Protein AF-A0A3D3YUC2-F1 (afdb_monomer_lite)

Sequence (122 aa):
QEAANTLGVPLFGQIPLVPALRVGGDDGTPIVVSDPDSPAGAALRQAAQRLARETRTLIRKPLSLGVAPKPGAANANGSPNGHETNGSNGHAGHVHEAAPEAGHSSHAGNAHEGHDHSGHGH

Foldseek 3Di:
DVVCVVVVHDDLFDADDDPLQVVCVVVVNHCLRVPCPDRRNVRVVSSVVSVVVVVVVVVPDPDPPDPDDPPDDDDDDDDDDDDDDDDDDDDDDDDDDDDDDDDDDDDDDDDDDDDDDDDDDD

Secondary structure (DSSP, 8-state):
-HHHHHTT----------HHHHHHHHTT--HHHH-TTSHHHHHHHHHHHHHHHHHHHHTTS------PPPS---------------------------------------------------

Radius of gyration: 33.79 Å; chains: 1; bounding box: 60×52×101 Å

Structure (mmCIF, N/CA/C/O backbone):
data_AF-A0A3D3YUC2-F1
#
_entry.id   AF-A0A3D3YUC2-F1
#
loop_
_atom_site.group_PDB
_atom_site.id
_atom_site.type_symbol
_atom_site.label_atom_id
_atom_site.label_alt_id
_atom_site.label_comp_id
_atom_site.label_asym_id
_atom_site.label_entity_id
_atom_site.label_seq_id
_atom_site.pdbx_PDB_ins_code
_atom_site.Cartn_x
_atom_site.Cartn_y
_atom_site.Cartn_z
_atom_site.occupancy
_atom_site.B_iso_or_equiv
_atom_site.auth_seq_id
_atom_site.auth_comp_id
_atom_site.auth_asym_id
_atom_site.auth_atom_id
_atom_site.pdbx_PDB_model_num
ATOM 1 N N . GLN A 1 1 ? -6.349 -8.096 9.274 1.00 83.31 1 GLN A N 1
ATOM 2 C CA . GLN A 1 1 ? -7.551 -7.419 9.807 1.00 83.31 1 GLN A CA 1
ATOM 3 C C . GLN A 1 1 ? -7.575 -7.446 11.330 1.00 83.31 1 GLN A C 1
ATOM 5 O O . GLN A 1 1 ? -7.710 -6.388 11.919 1.00 83.31 1 GLN A O 1
ATOM 10 N N . GLU A 1 2 ? -7.405 -8.608 11.967 1.00 91.81 2 GLU A N 1
ATOM 11 C CA . GLU A 1 2 ? -7.469 -8.747 13.433 1.00 91.81 2 GLU A CA 1
ATOM 12 C C . GLU A 1 2 ? -6.556 -7.773 14.189 1.00 91.81 2 GLU A C 1
ATOM 14 O O . GLU A 1 2 ? -7.049 -7.029 15.022 1.00 91.81 2 GLU A O 1
ATOM 19 N N . ALA A 1 3 ? -5.276 -7.668 13.813 1.00 90.38 3 ALA A N 1
ATOM 20 C CA . ALA A 1 3 ? -4.351 -6.721 14.444 1.00 90.38 3 ALA A CA 1
ATOM 21 C C . ALA A 1 3 ? -4.850 -5.261 14.423 1.00 90.38 3 ALA A C 1
ATOM 23 O O . ALA A 1 3 ? -4.707 -4.545 15.409 1.00 90.38 3 ALA A O 1
ATOM 24 N N . ALA A 1 4 ? -5.476 -4.823 13.323 1.00 91.44 4 ALA A N 1
ATOM 25 C CA . ALA A 1 4 ? -6.052 -3.480 13.231 1.00 91.44 4 ALA A CA 1
ATOM 26 C C . ALA A 1 4 ? -7.250 -3.320 14.182 1.00 91.44 4 ALA A C 1
ATOM 28 O O . ALA A 1 4 ? -7.370 -2.299 14.854 1.00 91.44 4 ALA A O 1
ATOM 29 N N . ASN A 1 5 ? -8.082 -4.361 14.302 1.00 92.62 5 ASN A N 1
ATOM 30 C CA . ASN A 1 5 ? -9.209 -4.382 15.233 1.00 92.62 5 ASN A CA 1
ATOM 31 C C . ASN A 1 5 ? -8.732 -4.337 16.692 1.00 92.62 5 ASN A C 1
ATOM 33 O O . ASN A 1 5 ? -9.251 -3.545 17.472 1.00 92.62 5 ASN A O 1
ATOM 37 N N . THR A 1 6 ? -7.726 -5.141 17.049 1.00 95.44 6 THR A N 1
ATOM 38 C CA . THR A 1 6 ? -7.138 -5.173 18.398 1.00 95.44 6 THR A CA 1
ATOM 39 C C . THR A 1 6 ? -6.566 -3.816 18.796 1.00 95.44 6 THR A C 1
ATOM 41 O O . THR A 1 6 ? -6.712 -3.398 19.940 1.00 95.44 6 THR A O 1
ATOM 44 N N . LEU A 1 7 ? -5.935 -3.114 17.853 1.00 94.25 7 LEU A N 1
ATOM 45 C CA . LEU A 1 7 ? -5.344 -1.795 18.084 1.00 94.25 7 LEU A CA 1
ATOM 46 C C . LEU A 1 7 ? -6.355 -0.642 17.961 1.00 94.25 7 LEU A C 1
ATOM 48 O O . LEU A 1 7 ? -5.996 0.504 18.221 1.00 94.25 7 LEU A O 1
ATOM 52 N N . GLY A 1 8 ? -7.601 -0.913 17.557 1.00 92.44 8 GLY A N 1
ATOM 53 C CA . GLY A 1 8 ? -8.620 0.118 17.341 1.00 92.44 8 GLY A CA 1
ATOM 54 C C . GLY A 1 8 ? -8.272 1.106 16.221 1.00 92.44 8 GLY A C 1
ATOM 55 O O . GLY A 1 8 ? -8.731 2.247 16.246 1.00 92.44 8 GLY A O 1
ATOM 56 N N . VAL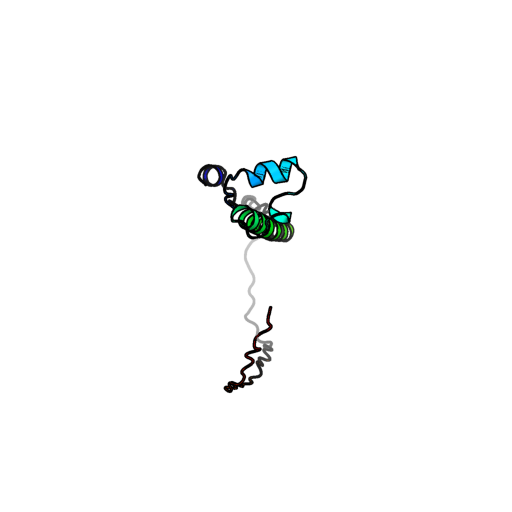 A 1 9 ? -7.450 0.694 15.251 1.00 92.62 9 VAL A N 1
ATOM 57 C CA . VAL 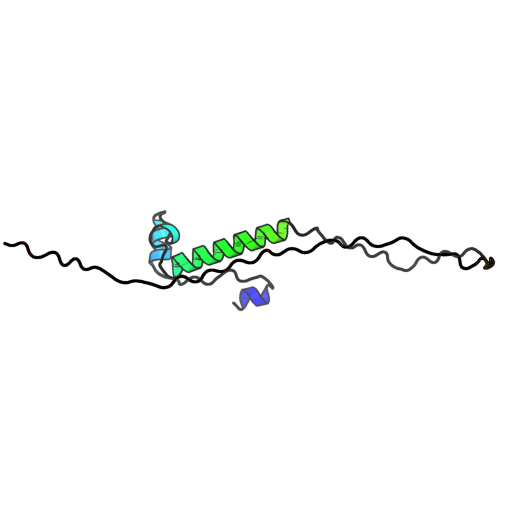A 1 9 ? -6.995 1.544 14.140 1.00 92.62 9 VAL A CA 1
ATOM 58 C C . VAL A 1 9 ? -7.690 1.166 12.829 1.00 92.62 9 VAL A C 1
ATOM 60 O O . VAL A 1 9 ? -7.981 -0.011 12.597 1.00 92.62 9 VAL A O 1
ATOM 63 N N . PRO A 1 10 ? -7.953 2.135 11.932 1.00 91.06 10 PRO A N 1
ATOM 64 C CA . PRO A 1 10 ? -8.575 1.844 10.648 1.00 91.06 10 PRO A CA 1
ATOM 65 C C . PRO A 1 10 ? -7.642 1.022 9.750 1.00 91.06 10 PRO A C 1
ATOM 67 O O . PRO A 1 10 ? -6.452 1.313 9.621 1.00 91.06 10 PRO A O 1
ATOM 70 N N . LEU A 1 11 ? -8.196 0.014 9.067 1.00 94.12 11 LEU A N 1
ATOM 71 C CA . LEU A 1 11 ? -7.481 -0.674 7.993 1.00 94.12 11 LEU A CA 1
ATOM 72 C C . LEU A 1 11 ? -7.639 0.091 6.671 1.00 94.12 11 LEU A C 1
ATOM 74 O O . LEU A 1 11 ? -8.750 0.237 6.152 1.00 94.12 11 LEU A O 1
ATOM 78 N N . PHE A 1 12 ? -6.516 0.491 6.076 1.00 93.31 12 PHE A N 1
ATOM 79 C CA . PHE A 1 12 ? -6.486 1.242 4.815 1.00 93.31 12 PHE A CA 1
ATOM 80 C C . PHE A 1 12 ? -6.496 0.376 3.549 1.00 93.31 12 PHE A C 1
ATOM 82 O O . PHE A 1 12 ? -6.952 0.840 2.504 1.00 93.31 12 PHE A O 1
ATOM 89 N N . GLY A 1 13 ? -6.071 -0.885 3.627 1.00 94.19 13 GLY A N 1
ATOM 90 C CA . GLY A 1 13 ? -6.112 -1.805 2.493 1.00 94.19 13 GLY A CA 1
ATOM 91 C C . GLY A 1 13 ? -5.430 -3.139 2.774 1.00 94.19 13 GLY A C 1
ATOM 92 O O . GLY A 1 13 ? -4.830 -3.337 3.830 1.00 94.19 13 GLY A O 1
ATOM 93 N N . GLN A 1 14 ? -5.531 -4.048 1.809 1.00 95.94 14 GLN A N 1
ATOM 94 C CA . GLN A 1 14 ? -4.829 -5.329 1.787 1.00 95.94 14 GLN A CA 1
ATOM 95 C C . GLN A 1 14 ? -4.128 -5.455 0.443 1.00 95.94 14 GLN A C 1
ATOM 97 O O . GLN A 1 14 ? -4.744 -5.224 -0.594 1.00 95.94 14 GLN A O 1
ATOM 102 N N . ILE A 1 15 ? -2.843 -5.791 0.467 1.00 96.75 15 ILE A N 1
ATOM 103 C CA . ILE A 1 15 ? -1.998 -5.758 -0.726 1.00 96.75 15 ILE A CA 1
ATOM 104 C C . ILE A 1 15 ? -1.559 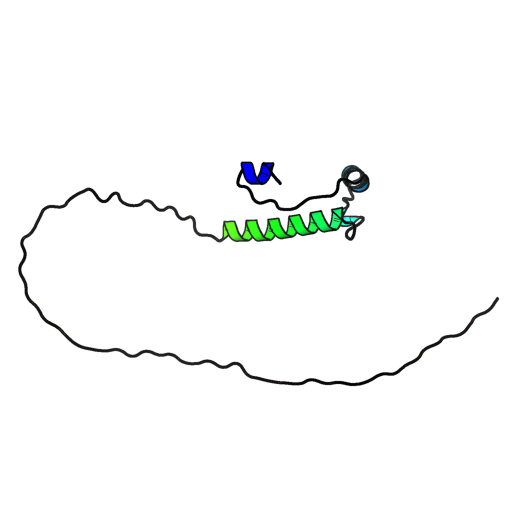-7.186 -1.034 1.00 96.75 15 ILE A C 1
ATOM 106 O O . ILE A 1 15 ? -0.920 -7.804 -0.179 1.00 96.75 15 ILE A O 1
ATOM 110 N N . PRO A 1 16 ? -1.907 -7.733 -2.212 1.00 96.31 16 PRO A N 1
ATOM 111 C CA . PRO A 1 16 ? -1.416 -9.036 -2.635 1.00 96.31 16 PRO A CA 1
ATOM 112 C C . PRO A 1 16 ? 0.116 -9.063 -2.667 1.00 96.31 16 PRO A C 1
ATOM 114 O O . PRO A 1 16 ? 0.747 -8.194 -3.270 1.00 96.31 16 PRO A O 1
ATOM 117 N N . LEU A 1 17 ? 0.718 -10.073 -2.036 1.00 95.44 17 LEU A N 1
ATOM 118 C CA . LEU A 1 17 ? 2.163 -10.282 -2.076 1.00 95.44 17 LEU A CA 1
ATOM 119 C C . LEU A 1 17 ? 2.529 -11.029 -3.357 1.00 95.44 17 LEU A C 1
ATOM 121 O O . LEU A 1 17 ? 2.315 -12.234 -3.472 1.00 95.44 17 LEU A O 1
ATOM 125 N N . VAL A 1 18 ? 3.079 -10.294 -4.319 1.00 96.19 18 VAL A N 1
ATOM 126 C CA . VAL A 1 18 ? 3.528 -10.823 -5.612 1.00 96.19 18 VAL A CA 1
ATOM 127 C C . VAL A 1 18 ? 4.997 -10.460 -5.849 1.00 96.19 18 VAL A C 1
ATOM 129 O O . VAL A 1 18 ? 5.438 -9.415 -5.368 1.0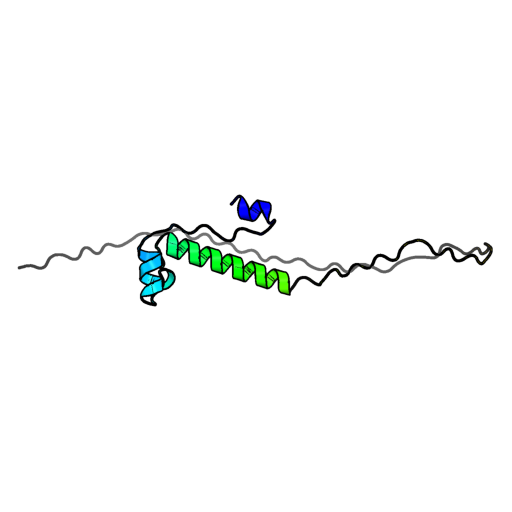0 96.19 18 VAL A O 1
ATOM 132 N N . PRO A 1 19 ? 5.778 -11.263 -6.599 1.00 96.75 19 PRO A N 1
ATOM 133 C CA . PRO A 1 19 ? 7.200 -10.986 -6.830 1.00 96.75 19 PRO A CA 1
ATOM 134 C C . PRO A 1 19 ? 7.476 -9.590 -7.401 1.00 96.75 19 PRO A C 1
ATOM 136 O O . PRO A 1 19 ? 8.402 -8.919 -6.949 1.00 96.75 19 PRO A O 1
ATOM 139 N N . ALA A 1 20 ? 6.628 -9.128 -8.326 1.00 94.81 20 ALA A N 1
ATOM 140 C CA . ALA A 1 20 ? 6.725 -7.805 -8.944 1.00 94.81 20 ALA A CA 1
ATOM 141 C C . ALA A 1 20 ? 6.674 -6.649 -7.927 1.00 94.81 20 ALA A C 1
ATOM 143 O O . ALA A 1 20 ? 7.255 -5.596 -8.170 1.00 94.81 20 ALA A O 1
ATOM 144 N N . LEU A 1 21 ? 6.037 -6.852 -6.765 1.00 94.62 21 LEU A N 1
ATOM 145 C CA . LEU A 1 21 ? 5.976 -5.857 -5.694 1.00 94.62 21 LEU A CA 1
ATOM 146 C C . LEU A 1 21 ? 7.360 -5.606 -5.085 1.00 94.62 21 LEU A C 1
ATOM 148 O O . LEU A 1 21 ? 7.730 -4.461 -4.843 1.00 94.62 21 LEU A O 1
ATOM 152 N N . ARG A 1 22 ? 8.119 -6.685 -4.858 1.00 95.25 22 ARG A N 1
ATOM 153 C CA . ARG A 1 22 ? 9.481 -6.618 -4.324 1.00 95.25 22 ARG A CA 1
ATOM 154 C C . ARG A 1 22 ? 10.447 -6.110 -5.388 1.00 95.25 22 ARG A C 1
ATOM 156 O O . ARG A 1 22 ? 11.152 -5.147 -5.138 1.00 95.25 22 ARG A O 1
ATOM 163 N N . VAL A 1 23 ? 10.419 -6.719 -6.575 1.00 96.94 23 VAL A N 1
ATOM 164 C CA . VAL A 1 23 ? 11.321 -6.369 -7.685 1.00 96.94 23 VAL A CA 1
ATOM 165 C C . VAL A 1 23 ? 11.186 -4.893 -8.056 1.00 96.94 23 VAL A C 1
ATOM 167 O O . VAL A 1 23 ? 12.176 -4.180 -8.044 1.00 96.94 23 VAL A O 1
ATOM 170 N N . GLY A 1 24 ? 9.964 -4.392 -8.263 1.00 95.31 24 GLY A N 1
ATOM 171 C CA . GLY A 1 24 ? 9.764 -2.973 -8.568 1.00 95.31 24 GLY A CA 1
ATOM 172 C C . GLY A 1 24 ? 10.202 -2.030 -7.438 1.00 95.31 24 GLY A C 1
ATOM 173 O O . GLY A 1 24 ? 10.608 -0.902 -7.704 1.00 95.31 24 GLY A O 1
ATOM 174 N N . GLY A 1 25 ? 10.138 -2.473 -6.177 1.00 94.44 25 GLY A N 1
ATOM 175 C CA . GLY A 1 25 ? 10.673 -1.720 -5.040 1.00 94.44 25 GLY A CA 1
ATOM 176 C C . GLY A 1 25 ? 12.203 -1.671 -5.031 1.00 94.44 25 GLY A C 1
ATOM 177 O O . GLY A 1 25 ? 12.770 -0.598 -4.840 1.00 94.44 25 GLY A O 1
ATOM 178 N N . ASP A 1 26 ? 12.847 -2.812 -5.285 1.00 96.69 26 ASP A N 1
ATOM 179 C CA . ASP A 1 26 ? 14.306 -2.958 -5.337 1.00 96.69 26 ASP A CA 1
ATOM 180 C C . ASP A 1 26 ? 14.908 -2.203 -6.544 1.00 96.69 26 ASP A C 1
ATOM 182 O O . ASP A 1 26 ? 15.937 -1.542 -6.417 1.00 96.6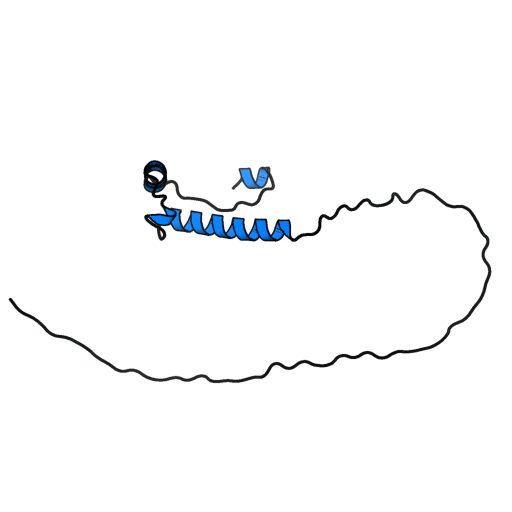9 26 ASP A O 1
ATOM 186 N N . ASP A 1 27 ? 14.226 -2.233 -7.693 1.00 96.69 27 ASP A N 1
ATOM 187 C CA . ASP A 1 27 ? 14.649 -1.600 -8.952 1.00 96.69 27 ASP A CA 1
ATOM 188 C C . ASP A 1 27 ? 14.342 -0.089 -9.009 1.00 96.69 27 ASP A C 1
ATOM 190 O O . ASP A 1 27 ? 14.654 0.587 -9.992 1.00 96.69 27 ASP A O 1
ATOM 194 N N . GLY A 1 28 ? 13.677 0.464 -7.988 1.00 97.06 28 GLY A N 1
ATOM 195 C CA . GLY A 1 28 ? 13.298 1.880 -7.930 1.00 97.06 28 GLY A CA 1
ATOM 196 C C . GLY A 1 28 ? 12.129 2.281 -8.843 1.00 97.06 28 GLY A C 1
ATOM 197 O O . GLY A 1 28 ? 11.808 3.465 -8.934 1.00 97.06 28 GLY A O 1
ATOM 198 N N . THR A 1 29 ? 11.457 1.318 -9.482 1.00 97.19 29 THR A N 1
ATOM 199 C CA . THR A 1 29 ? 10.243 1.537 -10.290 1.00 97.19 29 THR A CA 1
ATOM 200 C C . THR A 1 29 ? 9.067 0.757 -9.685 1.00 97.19 29 THR A C 1
ATOM 202 O O . THR A 1 29 ? 8.737 -0.344 -10.143 1.00 97.19 29 THR A O 1
ATOM 205 N N . PRO A 1 30 ? 8.426 1.290 -8.626 1.00 96.94 30 PRO A N 1
ATOM 206 C CA . PRO A 1 30 ? 7.436 0.551 -7.848 1.00 96.94 30 PRO A CA 1
ATOM 207 C C . PRO A 1 30 ? 6.214 0.173 -8.690 1.00 96.94 30 PRO A C 1
ATOM 209 O O . PRO A 1 30 ? 5.851 0.884 -9.625 1.00 96.94 30 PRO A O 1
ATOM 212 N N . ILE A 1 31 ? 5.522 -0.904 -8.300 1.00 97.31 31 ILE A N 1
ATOM 213 C CA . ILE A 1 31 ? 4.407 -1.489 -9.072 1.00 97.31 31 ILE A CA 1
ATOM 214 C C . ILE A 1 31 ? 3.276 -0.500 -9.399 1.00 97.31 31 ILE A C 1
ATOM 216 O O . ILE A 1 31 ? 2.621 -0.625 -10.421 1.00 97.31 31 ILE A O 1
ATOM 220 N N . VAL A 1 32 ? 3.071 0.535 -8.579 1.00 96.94 32 VAL A N 1
ATOM 221 C CA . VAL A 1 32 ? 2.082 1.600 -8.841 1.00 96.94 32 VAL A CA 1
ATOM 222 C C . VAL A 1 32 ? 2.420 2.480 -10.050 1.00 96.94 32 VAL A C 1
ATOM 224 O O . VAL A 1 32 ? 1.550 3.214 -10.513 1.00 96.94 32 VAL A O 1
ATOM 227 N N . VAL A 1 33 ? 3.669 2.432 -10.522 1.00 97.12 33 VAL A N 1
ATOM 228 C CA . VAL A 1 33 ? 4.170 3.118 -11.720 1.00 97.12 33 VAL A CA 1
ATOM 229 C C . VAL A 1 33 ? 4.350 2.129 -12.871 1.00 97.12 33 VAL A C 1
ATOM 231 O O . VAL A 1 33 ? 3.918 2.426 -13.979 1.00 97.12 33 VAL A O 1
ATOM 234 N N . SER A 1 34 ? 4.979 0.974 -12.624 1.00 96.75 34 SER A N 1
ATOM 235 C CA . SER A 1 34 ? 5.315 -0.006 -13.670 1.00 96.75 34 SER A CA 1
ATOM 236 C C . SER A 1 34 ? 4.136 -0.862 -14.137 1.00 96.75 34 SER A C 1
ATOM 238 O O . SER A 1 34 ? 4.085 -1.207 -15.313 1.00 96.75 34 SER A O 1
ATOM 240 N N . ASP A 1 35 ? 3.191 -1.185 -13.252 1.00 97.00 35 ASP A N 1
ATOM 241 C CA . ASP A 1 35 ? 1.978 -1.947 -13.574 1.00 97.00 35 ASP A CA 1
ATOM 242 C C . ASP A 1 35 ? 0.783 -1.444 -12.730 1.00 97.00 35 ASP A C 1
ATOM 244 O O . ASP A 1 35 ? 0.380 -2.066 -11.732 1.00 97.00 35 ASP A O 1
ATOM 248 N N . PRO A 1 36 ? 0.233 -0.265 -13.082 1.00 96.50 36 PRO A N 1
ATOM 249 C CA . PRO A 1 36 ? -0.774 0.426 -12.279 1.00 96.50 36 PRO A CA 1
ATOM 250 C C . PRO A 1 36 ? -2.125 -0.299 -12.212 1.00 96.50 36 PRO A C 1
ATOM 252 O O . PRO A 1 36 ? -2.885 -0.045 -11.271 1.00 96.50 36 PRO A O 1
ATOM 255 N N . ASP A 1 37 ? -2.413 -1.171 -13.181 1.00 96.81 37 ASP A N 1
ATOM 256 C CA . ASP A 1 37 ? -3.675 -1.909 -13.296 1.00 96.81 37 ASP A CA 1
ATOM 257 C C . ASP A 1 37 ? -3.603 -3.305 -12.656 1.00 96.81 37 ASP A C 1
ATOM 259 O O . ASP A 1 37 ? -4.633 -3.957 -12.459 1.00 96.81 37 ASP A O 1
ATOM 263 N N . SER A 1 38 ? -2.409 -3.752 -12.247 1.00 97.06 38 SER A N 1
ATOM 264 C CA . SER A 1 38 ? -2.253 -4.956 -11.431 1.00 97.06 38 SER A CA 1
ATOM 265 C C . SER A 1 38 ? -3.071 -4.893 -10.131 1.00 97.06 38 SER A C 1
ATOM 267 O O . SER A 1 38 ? -3.246 -3.819 -9.542 1.00 97.06 38 SER A O 1
ATOM 269 N N . PRO A 1 39 ? -3.493 -6.047 -9.574 1.00 97.44 39 PRO A N 1
ATOM 270 C CA . PRO A 1 39 ? -4.209 -6.083 -8.298 1.00 97.44 39 PRO A CA 1
ATOM 271 C C . PRO A 1 39 ? -3.461 -5.387 -7.149 1.00 97.44 39 PRO A C 1
ATOM 273 O O . PRO A 1 39 ? -4.074 -4.722 -6.316 1.00 97.44 39 PRO A O 1
ATOM 276 N N . ALA A 1 40 ? -2.130 -5.510 -7.105 1.00 97.44 40 ALA A N 1
ATOM 277 C CA . ALA A 1 40 ? -1.305 -4.874 -6.082 1.00 97.44 40 ALA A CA 1
ATOM 278 C C . ALA A 1 40 ? -1.120 -3.366 -6.324 1.00 97.44 40 ALA A C 1
ATOM 280 O O . ALA A 1 40 ? -1.213 -2.589 -5.369 1.00 97.44 40 ALA A O 1
ATOM 281 N N . GLY A 1 41 ? -0.926 -2.939 -7.577 1.00 97.69 41 GLY A N 1
ATOM 282 C CA . GLY A 1 41 ? -0.873 -1.524 -7.954 1.00 97.69 41 GLY A CA 1
ATOM 283 C C . GLY A 1 41 ? -2.180 -0.798 -7.629 1.00 97.69 41 GLY A C 1
ATOM 284 O O . GLY A 1 41 ? -2.174 0.228 -6.940 1.00 97.69 41 GLY A O 1
ATOM 285 N N . ALA A 1 42 ? -3.314 -1.382 -8.019 1.00 97.94 42 ALA A N 1
ATOM 286 C CA . ALA A 1 42 ? -4.638 -0.857 -7.710 1.00 97.94 42 ALA A CA 1
ATOM 287 C C . ALA A 1 42 ? -4.891 -0.778 -6.193 1.00 97.94 42 AL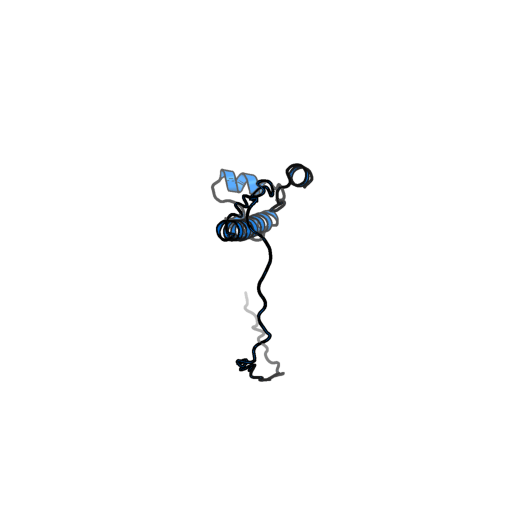A A C 1
ATOM 289 O O . ALA A 1 42 ? -5.325 0.267 -5.698 1.00 97.94 42 ALA A O 1
ATOM 290 N N . ALA A 1 43 ? -4.568 -1.833 -5.434 1.00 97.69 43 ALA A N 1
ATOM 291 C CA . ALA A 1 43 ? -4.744 -1.858 -3.980 1.00 97.69 43 ALA A CA 1
ATOM 292 C C . ALA A 1 43 ? -3.907 -0.784 -3.259 1.00 97.69 43 ALA A C 1
ATOM 294 O O . ALA A 1 43 ? -4.421 -0.092 -2.377 1.00 97.69 43 ALA A O 1
ATOM 295 N N . LEU A 1 44 ? -2.642 -0.592 -3.659 1.00 97.38 44 LEU A N 1
ATOM 296 C CA . LEU A 1 44 ? -1.778 0.472 -3.130 1.00 97.38 44 LEU A CA 1
ATOM 297 C C . LEU A 1 44 ? -2.357 1.863 -3.408 1.00 97.38 44 LEU A C 1
ATOM 299 O O . LEU A 1 44 ? -2.438 2.694 -2.499 1.00 97.38 44 LEU A O 1
ATOM 303 N N . ARG A 1 45 ? -2.796 2.118 -4.648 1.00 97.62 45 ARG A N 1
ATOM 304 C CA . ARG A 1 45 ? -3.400 3.404 -5.030 1.00 97.62 45 ARG A CA 1
ATOM 305 C C . ARG A 1 45 ? -4.659 3.692 -4.218 1.00 97.62 45 ARG A C 1
ATOM 307 O O . ARG A 1 45 ? -4.813 4.801 -3.709 1.00 97.62 45 ARG A O 1
ATOM 314 N N . GLN A 1 46 ? -5.533 2.703 -4.054 1.00 97.56 46 GLN A N 1
ATOM 315 C CA . GLN A 1 46 ? -6.751 2.843 -3.254 1.00 97.56 46 GLN A CA 1
ATOM 316 C C . GLN A 1 46 ? -6.437 3.115 -1.776 1.00 97.56 46 GLN A C 1
ATOM 318 O O . GLN A 1 46 ? -7.023 4.023 -1.183 1.00 97.56 46 GLN A O 1
ATOM 323 N N . ALA A 1 47 ? -5.479 2.392 -1.187 1.00 96.94 47 ALA A N 1
ATOM 324 C CA . ALA A 1 47 ? -5.057 2.613 0.195 1.00 96.94 47 ALA A CA 1
ATOM 325 C C . ALA A 1 47 ? -4.501 4.033 0.401 1.00 96.94 47 ALA A C 1
ATOM 327 O O . ALA A 1 47 ? -4.905 4.725 1.339 1.00 96.94 47 ALA A O 1
ATOM 328 N N . ALA A 1 48 ? -3.647 4.509 -0.511 1.00 96.38 48 ALA A N 1
ATOM 329 C CA . ALA A 1 48 ? -3.093 5.862 -0.467 1.00 96.38 48 ALA A CA 1
ATOM 330 C C . ALA A 1 48 ? -4.179 6.946 -0.602 1.00 96.38 48 ALA A C 1
ATOM 332 O O . ALA A 1 48 ? -4.169 7.937 0.130 1.00 96.38 48 ALA A O 1
ATOM 333 N N . GLN A 1 49 ? -5.158 6.748 -1.490 1.00 96.06 49 GLN A N 1
ATOM 334 C CA . GLN A 1 49 ? -6.291 7.666 -1.644 1.00 96.06 49 GLN A CA 1
ATOM 335 C C . GLN A 1 49 ? -7.144 7.748 -0.376 1.00 96.06 49 GLN A C 1
ATOM 337 O O . GLN A 1 49 ? -7.555 8.842 0.019 1.00 96.06 49 GLN A O 1
ATOM 342 N N . ARG A 1 50 ? -7.416 6.609 0.272 1.00 95.25 50 ARG A N 1
ATOM 343 C CA . ARG A 1 50 ? -8.148 6.572 1.545 1.00 95.25 50 ARG A CA 1
ATOM 344 C C . ARG A 1 50 ? -7.376 7.292 2.645 1.00 95.25 50 ARG A C 1
ATOM 346 O O . ARG A 1 50 ? -7.937 8.172 3.294 1.00 95.25 50 ARG A O 1
ATOM 353 N N . LEU A 1 51 ? -6.082 7.001 2.774 1.00 94.69 51 LEU A N 1
ATOM 354 C CA . LEU A 1 51 ? -5.199 7.661 3.733 1.00 94.69 51 LEU A CA 1
ATOM 355 C C . LEU A 1 51 ? -5.204 9.189 3.558 1.00 94.69 51 LEU A C 1
ATOM 357 O O . LEU A 1 51 ? -5.400 9.926 4.522 1.00 94.69 51 LEU A O 1
ATOM 361 N N . ALA A 1 52 ? -5.069 9.683 2.323 1.00 93.50 52 ALA A N 1
ATOM 362 C CA . ALA A 1 52 ? -5.076 11.118 2.038 1.00 93.50 52 ALA A CA 1
ATOM 363 C C . ALA A 1 52 ? -6.396 11.806 2.446 1.00 93.50 52 ALA A C 1
ATOM 365 O O . ALA A 1 52 ? -6.391 12.941 2.936 1.00 93.50 52 ALA A O 1
ATOM 366 N N . ARG A 1 53 ? -7.538 11.126 2.270 1.00 91.00 53 ARG A N 1
ATOM 367 C CA . ARG A 1 53 ? -8.865 11.642 2.651 1.00 91.00 53 ARG A CA 1
ATOM 368 C C . ARG A 1 53 ? -9.056 11.683 4.167 1.00 91.00 53 ARG A C 1
ATOM 370 O O . ARG A 1 53 ? -9.576 12.675 4.686 1.00 91.00 53 ARG A O 1
ATOM 377 N N . GLU A 1 54 ? -8.632 10.639 4.873 1.00 86.00 54 GLU A N 1
ATOM 378 C CA . GLU A 1 54 ? -8.779 10.553 6.329 1.00 86.00 54 GLU A CA 1
ATOM 379 C C . GLU A 1 54 ? -7.897 11.580 7.047 1.00 86.00 54 GLU A C 1
ATOM 381 O O . GLU A 1 54 ? -8.407 12.361 7.854 1.00 86.00 54 GLU A O 1
ATOM 386 N N . THR A 1 55 ? -6.621 11.704 6.670 1.00 81.50 55 THR A N 1
ATOM 387 C CA . THR A 1 55 ? -5.706 12.700 7.257 1.00 81.50 55 THR A CA 1
ATOM 388 C C . THR A 1 55 ? -6.232 14.129 7.087 1.00 81.50 55 THR A C 1
ATOM 390 O O . THR A 1 55 ? -6.242 14.917 8.034 1.00 81.50 55 THR A O 1
ATOM 393 N N . ARG A 1 56 ? -6.777 14.462 5.909 1.00 77.88 56 ARG A N 1
ATOM 394 C CA . ARG A 1 56 ? -7.391 15.777 5.643 1.00 77.88 56 ARG A CA 1
ATOM 395 C C . ARG A 1 56 ? -8.635 16.055 6.498 1.00 77.88 56 ARG A C 1
ATOM 397 O O . ARG A 1 56 ? -8.999 17.215 6.703 1.00 77.88 56 ARG A O 1
ATOM 404 N N . THR A 1 57 ? -9.316 15.010 6.956 1.00 74.19 57 THR A N 1
ATOM 405 C CA . THR A 1 57 ? -10.510 15.122 7.802 1.00 74.19 57 THR A CA 1
ATOM 406 C C . THR A 1 57 ? -10.130 15.329 9.266 1.00 74.19 57 THR A C 1
ATOM 408 O O . THR A 1 57 ? -10.752 16.142 9.944 1.00 74.19 57 THR A O 1
ATOM 411 N N . LEU A 1 58 ? -9.073 14.664 9.740 1.00 72.81 58 LEU A N 1
ATOM 412 C CA . LEU A 1 58 ? -8.574 14.818 11.110 1.00 72.81 58 LEU A CA 1
ATOM 413 C C . LEU A 1 58 ? -8.030 16.224 11.376 1.00 72.81 58 LEU A C 1
ATOM 415 O O . LEU A 1 58 ? -8.365 16.822 12.390 1.00 72.81 58 LEU A O 1
ATOM 419 N N . ILE A 1 59 ? -7.280 16.790 10.429 1.00 75.62 59 ILE A N 1
ATOM 420 C CA . ILE A 1 59 ? -6.710 18.144 10.549 1.00 75.62 59 ILE A CA 1
ATOM 421 C C . ILE A 1 59 ? -7.800 19.230 10.636 1.00 75.62 59 ILE A C 1
ATOM 423 O O . ILE A 1 59 ? -7.568 20.302 11.185 1.00 75.62 59 ILE A O 1
ATOM 427 N N . ARG A 1 60 ? -9.004 18.968 10.108 1.00 66.31 60 ARG A N 1
ATOM 428 C CA . ARG A 1 60 ? -10.111 19.939 10.067 1.00 66.31 60 ARG A CA 1
ATOM 429 C C . ARG A 1 60 ? -11.144 19.775 11.184 1.00 66.31 60 ARG A C 1
ATOM 431 O O . ARG A 1 60 ? -12.082 20.566 11.236 1.00 66.31 60 ARG A O 1
ATOM 438 N N . LYS A 1 61 ? -11.008 18.780 12.067 1.00 71.38 61 LYS A N 1
ATOM 439 C CA . LYS A 1 61 ? -11.904 18.627 13.224 1.00 71.38 61 LYS A CA 1
ATOM 440 C C . LYS A 1 61 ? -11.361 19.465 14.389 1.00 71.38 61 LYS A C 1
ATOM 442 O O . LYS A 1 61 ? -10.222 19.237 14.791 1.00 71.38 61 LYS A O 1
ATOM 447 N N . PRO A 1 62 ? -12.132 20.428 14.933 1.00 64.25 62 PRO A N 1
ATOM 448 C CA . PRO A 1 62 ? -11.690 21.194 16.093 1.00 64.25 62 PRO A CA 1
ATOM 449 C C . PRO A 1 62 ? -11.465 20.251 17.283 1.00 64.25 62 PRO A C 1
ATOM 451 O O . PRO A 1 62 ? -12.289 19.377 17.558 1.00 64.25 62 PRO A O 1
ATOM 454 N N . LEU A 1 63 ? -10.336 20.418 17.975 1.00 68.12 63 LEU A N 1
ATOM 455 C CA . LEU A 1 63 ? -9.979 19.638 19.161 1.00 68.12 63 LEU A CA 1
ATOM 456 C C . LEU A 1 63 ? -11.035 19.862 20.251 1.00 68.12 63 LEU A C 1
ATOM 458 O O . LEU A 1 63 ? -11.171 20.965 20.778 1.00 68.12 63 LEU A O 1
ATOM 462 N N . SER A 1 64 ? -11.789 18.821 20.604 1.00 62.88 64 SER A N 1
ATOM 463 C CA . SER A 1 64 ? -12.757 18.874 21.703 1.00 62.88 64 SER A CA 1
ATOM 464 C C . SER A 1 64 ? -12.035 18.754 23.050 1.00 62.88 64 SER A C 1
ATOM 466 O O . SER A 1 64 ? -12.042 17.701 23.681 1.00 62.88 64 SER A O 1
ATOM 468 N N . LEU A 1 65 ? -11.384 19.830 23.495 1.00 69.12 65 LEU A N 1
ATOM 469 C CA . LEU A 1 65 ? -10.830 19.949 24.848 1.00 69.12 65 LEU A CA 1
ATOM 470 C C . LEU A 1 65 ? -11.957 20.315 25.825 1.00 69.12 65 LEU A C 1
ATOM 472 O O . LEU A 1 65 ? -12.076 21.448 26.284 1.00 69.12 65 LEU A O 1
ATOM 476 N N . GLY A 1 66 ? -12.837 19.355 26.101 1.00 57.94 66 GLY A N 1
ATOM 477 C CA . GLY A 1 66 ? -13.890 19.510 27.098 1.00 57.94 66 GLY A CA 1
ATOM 478 C C . GLY A 1 66 ? -13.331 19.384 28.515 1.00 57.94 66 GLY A C 1
ATOM 479 O O . GLY A 1 66 ? -13.262 18.281 29.048 1.00 57.94 66 GLY A O 1
ATOM 480 N N . VAL A 1 67 ? -12.974 20.499 29.157 1.00 59.69 67 VAL A N 1
ATOM 481 C CA . VAL A 1 67 ? -12.942 20.561 30.626 1.00 59.69 67 VAL A CA 1
ATOM 482 C C . VAL A 1 67 ? -14.373 20.806 31.086 1.00 59.69 67 VAL A C 1
ATOM 484 O O . VAL A 1 67 ? -14.877 21.923 31.015 1.00 59.69 67 VAL A O 1
ATOM 487 N N . ALA A 1 68 ? -15.049 19.750 31.534 1.00 60.56 68 ALA A N 1
ATOM 488 C CA . ALA A 1 68 ? -16.289 19.905 32.282 1.00 60.56 68 ALA A CA 1
ATOM 489 C C . ALA A 1 68 ? -15.961 20.563 33.639 1.00 60.56 68 ALA A C 1
ATOM 491 O O . ALA A 1 68 ? -15.139 20.015 34.385 1.00 60.56 68 ALA A O 1
ATOM 492 N N . PRO A 1 69 ? -16.573 21.706 34.005 1.00 50.25 69 PRO A N 1
ATOM 493 C CA . PRO A 1 69 ? -16.507 22.187 35.376 1.00 50.25 69 PRO A CA 1
ATOM 494 C C . PRO A 1 69 ? -17.197 21.150 36.268 1.00 50.25 69 PRO A C 1
ATOM 496 O O . PRO A 1 69 ? -18.333 20.759 35.998 1.00 50.25 69 PRO A O 1
ATOM 499 N N . LYS A 1 70 ? -16.522 20.680 37.324 1.00 46.41 70 LYS A N 1
ATOM 500 C CA . LYS A 1 70 ? -17.170 19.860 38.358 1.00 46.41 70 LYS A CA 1
ATOM 501 C C . LYS A 1 70 ? -18.320 20.681 38.972 1.00 46.41 70 LYS A C 1
ATOM 503 O O . LYS A 1 70 ? -18.040 21.760 39.496 1.00 46.41 70 LYS A O 1
ATOM 508 N N . PRO A 1 71 ? -19.581 20.213 38.959 1.00 44.59 71 PRO A N 1
ATOM 509 C CA . PRO A 1 71 ? -20.642 20.867 39.710 1.00 44.59 71 PRO A CA 1
ATOM 510 C C . PRO A 1 71 ? -20.424 20.548 41.192 1.00 44.59 71 PRO A C 1
ATOM 512 O O . PRO A 1 71 ? -20.648 19.427 41.639 1.00 44.59 71 PRO A O 1
ATOM 515 N N . GLY A 1 72 ? -19.892 21.511 41.941 1.00 50.31 72 GLY A N 1
ATOM 516 C CA . GLY A 1 72 ? -19.533 21.279 43.337 1.00 50.31 72 GLY A CA 1
ATOM 517 C C . GLY A 1 72 ? -18.787 22.430 43.993 1.00 50.31 72 GLY A C 1
ATOM 518 O O . GLY A 1 72 ? -17.759 22.209 44.620 1.00 50.31 72 GLY A O 1
ATOM 519 N N . ALA A 1 73 ? -19.284 23.655 43.850 1.00 54.34 73 ALA A N 1
ATOM 520 C CA . ALA A 1 73 ? -18.984 24.732 44.786 1.00 54.34 73 ALA A CA 1
ATOM 521 C C . ALA A 1 73 ? -20.257 25.568 44.942 1.00 54.34 73 ALA A C 1
ATOM 523 O O . ALA A 1 73 ? -20.542 26.464 44.151 1.00 54.34 73 ALA A O 1
ATOM 524 N N . ALA A 1 74 ? -21.075 25.177 45.918 1.00 51.69 74 ALA A N 1
ATOM 525 C CA . ALA A 1 74 ? -22.275 25.890 46.313 1.00 51.69 74 ALA A CA 1
ATOM 526 C C . ALA A 1 74 ? -21.905 27.309 46.775 1.00 51.69 74 ALA A C 1
ATOM 528 O O . ALA A 1 74 ? -21.191 27.482 47.761 1.00 51.69 74 ALA A O 1
ATOM 529 N N . ASN A 1 75 ? -22.396 28.319 46.059 1.00 51.44 75 ASN A N 1
ATOM 530 C CA . ASN A 1 75 ? -22.491 29.683 46.559 1.00 51.44 75 ASN A CA 1
ATOM 531 C C . ASN A 1 75 ? -23.807 29.787 47.342 1.00 51.44 75 ASN A C 1
ATOM 533 O O . ASN A 1 75 ? -24.888 29.634 46.775 1.00 51.44 75 ASN A O 1
ATOM 537 N N . ALA A 1 76 ? -23.681 30.037 48.642 1.00 56.69 76 ALA A N 1
ATOM 538 C CA . ALA A 1 76 ? -24.753 30.502 49.499 1.00 56.69 76 ALA A CA 1
ATOM 539 C C . ALA A 1 76 ? -24.760 32.039 49.511 1.00 56.69 76 ALA A C 1
ATOM 541 O O . ALA A 1 76 ? -23.849 32.631 50.089 1.00 56.69 76 ALA A O 1
ATOM 542 N N . ASN A 1 77 ? -25.783 32.675 48.924 1.00 47.34 77 ASN A N 1
ATOM 543 C CA . ASN A 1 77 ? -26.296 33.974 49.377 1.00 47.34 77 ASN A CA 1
ATOM 544 C C . ASN A 1 77 ? -27.596 34.391 48.655 1.00 47.34 77 ASN A C 1
ATOM 546 O O . ASN A 1 77 ? -27.642 34.374 47.429 1.00 47.34 77 ASN A O 1
ATOM 550 N N . GLY A 1 78 ? -28.590 34.870 49.416 1.00 38.62 78 GLY A N 1
ATOM 551 C CA . GLY A 1 78 ? -29.601 35.830 48.937 1.00 38.62 78 GLY A CA 1
ATOM 552 C C . GLY A 1 78 ? -31.042 35.327 48.756 1.00 38.62 78 GLY A C 1
ATOM 553 O O . GLY A 1 78 ? -31.337 34.587 47.828 1.00 38.62 78 GLY A O 1
ATOM 554 N N . SER A 1 79 ? -31.935 35.799 49.633 1.00 43.69 79 SER A N 1
ATOM 555 C CA . SER A 1 79 ? -33.392 35.577 49.719 1.00 43.69 79 SER A CA 1
ATOM 556 C C . SER A 1 79 ? -34.231 35.787 48.439 1.00 43.69 79 SER A C 1
ATOM 558 O O . SER A 1 79 ? -33.844 36.568 47.572 1.00 43.69 79 SER A O 1
ATOM 560 N N . PRO A 1 80 ? -35.452 35.203 48.376 1.00 59.16 80 PRO A N 1
ATOM 561 C CA . PRO A 1 80 ? -36.404 35.395 47.282 1.00 59.16 80 PRO A CA 1
ATOM 562 C C . PRO A 1 80 ? -37.340 36.591 47.534 1.00 59.16 80 PRO A C 1
ATOM 564 O O . PRO A 1 80 ? -37.966 36.650 48.590 1.00 59.16 80 PRO A O 1
ATOM 567 N N . ASN A 1 81 ? -37.468 37.520 46.573 1.00 44.09 81 ASN A N 1
ATOM 568 C CA . ASN A 1 81 ? -38.718 38.254 46.288 1.00 44.09 81 ASN A CA 1
ATOM 569 C C . ASN A 1 81 ? -38.602 39.230 45.097 1.00 44.09 81 ASN A C 1
ATOM 571 O O . ASN A 1 81 ? -37.612 39.944 44.974 1.00 44.09 81 ASN A O 1
ATOM 575 N N . GLY A 1 82 ? -39.672 39.293 44.293 1.00 42.03 82 GLY A N 1
ATOM 576 C CA . GLY A 1 82 ? -39.902 40.209 43.157 1.00 42.03 82 GLY A CA 1
ATOM 577 C C . GLY A 1 82 ? -40.334 39.409 41.921 1.00 42.03 82 GLY A C 1
ATOM 578 O O . GLY A 1 82 ? -39.507 38.747 41.313 1.00 42.03 82 GLY A O 1
ATOM 579 N N . HIS A 1 83 ? -41.624 39.156 41.666 1.00 44.53 83 HIS A N 1
ATOM 580 C CA . HIS A 1 83 ? -42.643 40.057 41.097 1.00 44.53 83 HIS A CA 1
ATOM 581 C C . HIS A 1 83 ? -42.146 40.842 39.875 1.00 44.53 83 HIS A C 1
ATOM 583 O O . HIS A 1 83 ? -41.408 41.795 40.072 1.00 44.53 83 HIS A O 1
ATOM 589 N N . GLU A 1 84 ? -42.577 40.429 38.670 1.00 46.91 84 GLU A N 1
ATOM 590 C CA . GLU A 1 84 ? -42.951 41.241 37.481 1.00 46.91 84 GLU A CA 1
ATOM 591 C C . GLU A 1 84 ? -42.951 40.353 36.214 1.00 46.91 84 GLU A C 1
ATOM 593 O O . GLU A 1 84 ? -41.955 39.722 35.881 1.00 46.91 84 GLU A O 1
ATOM 598 N N . THR A 1 85 ? -44.132 39.913 35.770 1.00 51.56 85 THR A N 1
ATOM 599 C CA . THR A 1 85 ? -44.986 40.422 34.669 1.00 51.56 85 THR A CA 1
ATOM 600 C C . THR A 1 85 ? -44.591 39.974 33.254 1.00 51.56 85 THR A C 1
ATOM 602 O O . THR A 1 85 ? -43.481 40.129 32.762 1.00 51.56 85 THR A O 1
ATOM 605 N N . ASN A 1 86 ? -45.597 39.384 32.606 1.00 47.59 86 ASN A N 1
ATOM 606 C CA . ASN A 1 86 ? -45.663 38.968 31.213 1.00 47.59 86 ASN A CA 1
ATOM 607 C C . ASN A 1 86 ? -45.695 40.201 30.291 1.00 47.59 86 ASN A C 1
ATOM 609 O O . ASN A 1 86 ? -46.496 41.109 30.518 1.00 47.59 86 ASN A O 1
ATOM 613 N N . GLY A 1 87 ? -44.868 40.213 29.242 1.00 44.78 87 GLY A N 1
ATOM 614 C CA . GLY A 1 87 ? -44.743 41.340 28.321 1.00 44.78 87 GLY A CA 1
ATOM 615 C C . GLY A 1 87 ? -44.257 40.941 26.927 1.00 44.78 87 GLY A C 1
ATOM 616 O O . GLY A 1 87 ? -43.070 40.979 26.646 1.00 44.78 87 GLY A O 1
ATOM 617 N N . SER A 1 88 ? -45.224 40.618 26.069 1.00 51.72 88 SER A N 1
ATOM 618 C CA . SER A 1 88 ? -45.345 41.057 24.668 1.00 51.72 88 SER A CA 1
ATOM 619 C C . SER A 1 88 ? -44.226 40.765 23.641 1.00 51.72 88 SER A C 1
ATOM 621 O O . SER A 1 88 ? -43.209 41.440 23.565 1.00 51.72 88 SER A O 1
ATOM 623 N N . ASN A 1 89 ? -44.562 39.833 22.743 1.00 48.09 89 ASN A N 1
ATOM 624 C CA . ASN A 1 89 ? -44.696 40.021 21.289 1.00 48.09 89 ASN A CA 1
ATOM 625 C C . ASN A 1 89 ? -43.490 40.474 20.427 1.00 48.09 89 ASN A C 1
ATOM 627 O O . ASN A 1 89 ? -43.155 41.650 20.356 1.00 48.09 89 ASN A O 1
ATOM 631 N N . GLY A 1 90 ? -43.038 39.537 19.583 1.00 38.59 90 GLY A N 1
ATOM 632 C CA . GLY A 1 90 ? -42.987 39.726 18.128 1.00 38.59 90 GLY A CA 1
ATOM 633 C C . GLY A 1 90 ? -41.710 40.302 17.509 1.00 38.59 90 GLY A C 1
ATOM 634 O O . GLY A 1 90 ? -41.474 41.501 17.565 1.00 38.59 90 GLY A O 1
ATOM 635 N N . HIS A 1 91 ? -41.000 39.486 16.724 1.00 41.16 91 HIS A N 1
ATOM 636 C CA . HIS A 1 91 ? -40.577 39.930 15.394 1.00 41.16 91 HIS A CA 1
ATOM 637 C C . HIS A 1 91 ? -40.403 38.753 14.429 1.00 41.16 91 HIS A C 1
ATOM 639 O O . HIS A 1 91 ? -39.994 37.659 14.808 1.00 41.16 91 HIS A O 1
ATOM 645 N N . ALA A 1 92 ? -40.804 39.019 13.193 1.00 52.47 92 ALA A N 1
ATOM 646 C CA . ALA A 1 92 ? -41.096 38.096 12.118 1.00 52.47 92 ALA A CA 1
ATOM 647 C C . ALA A 1 92 ? -39.885 37.327 11.582 1.00 52.47 92 ALA A C 1
ATOM 649 O O . ALA A 1 92 ? -38.753 37.807 11.565 1.00 52.47 92 ALA A O 1
ATOM 650 N N . GLY A 1 93 ? -40.191 36.140 11.060 1.00 44.78 93 GLY A N 1
ATOM 651 C CA . GLY A 1 93 ? -39.305 35.395 10.188 1.00 44.78 93 GLY A CA 1
ATOM 652 C C . GLY A 1 93 ? -39.113 36.066 8.829 1.00 44.78 93 GLY A C 1
ATOM 653 O O . GLY A 1 93 ? -39.957 36.817 8.336 1.00 44.78 93 GLY A O 1
ATOM 654 N N . HIS A 1 94 ? -37.997 35.720 8.202 1.00 44.56 94 HIS A N 1
ATOM 655 C CA . HIS A 1 94 ? -37.824 35.830 6.765 1.00 44.56 94 HIS A CA 1
ATOM 656 C C . HIS A 1 94 ? -37.245 34.506 6.269 1.00 44.56 94 HIS A C 1
ATOM 658 O O . HIS A 1 94 ? -36.089 34.176 6.518 1.00 44.56 94 HIS A O 1
ATOM 664 N N . VAL A 1 95 ? -38.112 33.727 5.628 1.00 51.19 95 VAL A N 1
ATOM 665 C CA . VAL A 1 95 ? -37.781 32.567 4.805 1.00 51.19 95 VAL A CA 1
ATOM 666 C C . VAL A 1 95 ? -38.109 32.960 3.369 1.00 51.19 95 VAL A C 1
ATOM 668 O O . VAL A 1 95 ? -39.263 33.186 3.037 1.00 51.19 95 VAL A O 1
ATOM 671 N N . HIS A 1 96 ? -37.083 33.079 2.541 1.00 46.34 96 HIS A N 1
ATOM 672 C CA . HIS A 1 96 ? -37.135 33.184 1.083 1.00 46.34 96 HIS A CA 1
ATOM 673 C C . HIS A 1 96 ? -35.790 32.615 0.608 1.00 46.34 96 HIS A C 1
ATOM 675 O O . HIS A 1 96 ? -34.764 32.889 1.220 1.00 46.34 96 HIS A O 1
ATOM 681 N N . GLU A 1 97 ? -35.672 31.803 -0.427 1.00 46.00 97 GLU A N 1
ATOM 682 C CA . GLU A 1 97 ? -36.637 31.281 -1.381 1.00 46.00 97 GLU A CA 1
ATOM 683 C C . GLU A 1 97 ? -35.922 30.131 -2.099 1.00 46.00 97 GLU A C 1
ATOM 685 O O . GLU A 1 97 ? -34.713 30.181 -2.338 1.00 46.00 97 GLU A O 1
ATOM 690 N N . ALA A 1 98 ? -36.663 29.062 -2.367 1.00 42.50 98 ALA A N 1
ATOM 691 C CA . ALA A 1 98 ? -36.204 27.910 -3.116 1.00 42.50 98 ALA A CA 1
ATOM 692 C C . ALA A 1 98 ? -36.384 28.165 -4.616 1.00 42.50 98 ALA A C 1
ATOM 694 O O . ALA A 1 98 ? -37.461 28.574 -5.037 1.00 42.50 98 ALA A O 1
ATOM 695 N N . ALA A 1 99 ? -35.377 27.821 -5.417 1.00 59.59 99 ALA A N 1
ATOM 696 C CA . ALA A 1 99 ? -35.541 27.612 -6.851 1.00 59.59 99 ALA A CA 1
ATOM 697 C C . ALA A 1 99 ? -34.568 26.528 -7.342 1.00 59.59 99 ALA A C 1
ATOM 699 O O . ALA A 1 99 ? -33.356 26.745 -7.358 1.00 59.59 99 ALA A O 1
ATOM 700 N N . PRO A 1 100 ? -35.068 25.349 -7.739 1.00 56.03 100 PRO A N 1
ATOM 701 C CA . PRO A 1 100 ? -34.401 24.508 -8.720 1.00 56.03 100 PRO A CA 1
ATOM 702 C C . PRO A 1 100 ? -35.107 24.648 -10.075 1.00 56.03 100 PRO A C 1
ATOM 704 O O . PRO A 1 100 ? -36.264 24.254 -10.225 1.00 56.03 100 PRO A O 1
ATOM 707 N N . GLU A 1 101 ? -34.406 25.205 -11.063 1.00 51.84 101 GLU A N 1
ATOM 708 C CA . GLU A 1 101 ? -34.872 25.202 -12.450 1.00 51.84 101 GLU A CA 1
ATOM 709 C C . GLU A 1 101 ? -34.742 23.806 -13.072 1.00 51.84 101 GLU A C 1
ATOM 711 O O . GLU A 1 101 ? -33.739 23.106 -12.914 1.00 51.84 101 GLU A O 1
ATOM 716 N N . ALA A 1 102 ? -35.803 23.413 -13.772 1.00 50.03 102 ALA A N 1
ATOM 717 C CA . ALA A 1 102 ? -35.953 22.164 -14.499 1.00 50.03 102 ALA A CA 1
ATOM 718 C C . ALA A 1 102 ? -35.539 22.311 -15.976 1.00 50.03 102 ALA A C 1
ATOM 720 O O . ALA A 1 102 ? -35.694 23.370 -16.574 1.00 50.03 102 ALA A O 1
ATOM 721 N N . GLY A 1 103 ? -35.109 21.204 -16.589 1.00 44.12 103 GLY A N 1
ATOM 722 C CA . GLY A 1 103 ? -34.970 21.045 -18.045 1.00 44.12 103 GLY A CA 1
ATOM 723 C C . GLY A 1 103 ? -34.164 19.780 -18.362 1.00 44.12 103 GLY A C 1
ATOM 724 O O . GLY A 1 103 ? -32.950 19.778 -18.235 1.00 44.12 103 GLY A O 1
ATOM 725 N N . HIS A 1 104 ? -34.765 18.596 -18.508 1.00 51.03 104 HIS A N 1
ATOM 726 C CA . HIS A 1 104 ? -35.445 18.078 -19.706 1.00 51.03 104 HIS A CA 1
ATOM 727 C C . HIS A 1 104 ? -34.583 18.157 -20.980 1.00 51.03 104 HIS A C 1
ATOM 729 O O . HIS A 1 104 ? -34.566 19.177 -21.656 1.00 51.03 104 HIS A O 1
ATOM 735 N N . SER A 1 105 ? -33.955 17.047 -21.376 1.00 56.34 105 SER A N 1
ATOM 736 C CA . SER A 1 105 ? -34.184 16.465 -22.709 1.00 56.34 105 SER A CA 1
ATOM 737 C C . SER A 1 105 ? -33.487 15.112 -22.852 1.00 56.34 105 SER A C 1
ATOM 739 O O . SER A 1 105 ? -32.269 14.975 -22.785 1.00 56.34 105 SER A O 1
ATOM 741 N N . SER A 1 106 ? -34.311 14.095 -23.064 1.00 52.88 106 SER A N 1
ATOM 742 C CA . SER A 1 106 ? -33.935 12.852 -23.719 1.00 52.88 106 SER A CA 1
ATOM 743 C C . SER A 1 106 ? -33.744 13.142 -25.211 1.00 52.88 106 SER A C 1
ATOM 745 O O . SER A 1 106 ? -34.625 13.748 -25.821 1.00 52.88 106 SER A O 1
ATOM 747 N N . HIS A 1 107 ? -32.655 12.674 -25.822 1.00 53.72 107 HIS A N 1
ATOM 748 C CA . HIS A 1 107 ? -32.582 12.519 -27.275 1.00 53.72 107 HIS A CA 1
ATOM 749 C C . HIS A 1 107 ? -32.058 11.124 -27.608 1.00 53.72 107 HIS A C 1
ATOM 751 O O . HIS A 1 107 ? -30.978 10.720 -27.184 1.00 53.72 107 HIS A O 1
ATOM 757 N N . ALA A 1 108 ? -32.901 10.386 -28.317 1.00 50.62 108 ALA A N 1
ATOM 758 C CA . ALA A 1 108 ? -32.634 9.095 -28.915 1.00 50.62 108 ALA A CA 1
ATOM 759 C C . ALA A 1 108 ? -32.195 9.281 -30.378 1.00 50.62 108 ALA A C 1
ATOM 761 O O . ALA A 1 108 ? -32.577 10.264 -31.007 1.00 50.62 108 ALA A O 1
ATOM 762 N N . GLY A 1 109 ? -31.504 8.277 -30.926 1.00 44.47 109 GLY A N 1
ATOM 763 C CA . GLY A 1 109 ? -31.180 8.142 -32.354 1.00 44.47 109 GLY A CA 1
ATOM 764 C C . GLY A 1 109 ? -29.762 8.619 -32.693 1.00 44.47 109 GLY A C 1
ATOM 765 O O . GLY A 1 109 ? -29.289 9.590 -32.128 1.00 44.47 109 GLY A O 1
ATOM 766 N N . ASN A 1 110 ? -29.003 8.002 -33.593 1.00 50.50 110 ASN A N 1
ATOM 767 C CA . ASN A 1 110 ? -29.270 6.922 -34.535 1.00 50.50 110 ASN A CA 1
ATOM 768 C C . ASN A 1 110 ? -27.913 6.319 -34.974 1.00 50.50 110 ASN A C 1
ATOM 770 O O . ASN A 1 110 ? -26.858 6.886 -34.709 1.00 50.50 110 ASN A O 1
ATOM 774 N N . ALA A 1 111 ? -28.001 5.160 -35.619 1.00 50.88 111 ALA A N 1
ATOM 775 C CA . ALA A 1 111 ? -26.965 4.311 -36.199 1.00 50.88 111 ALA A CA 1
ATOM 776 C C . ALA A 1 111 ? -26.127 4.947 -37.342 1.00 50.88 111 ALA A C 1
ATOM 778 O O . ALA A 1 111 ? -26.305 6.122 -37.645 1.00 50.88 111 ALA A O 1
ATOM 779 N N . HIS A 1 112 ? -25.341 4.080 -38.020 1.00 47.38 112 HIS A N 1
ATOM 780 C CA . HIS A 1 112 ? -24.499 4.261 -39.234 1.00 47.38 112 HIS A CA 1
ATOM 781 C C . HIS A 1 112 ? -23.060 4.726 -38.929 1.00 47.38 112 HIS A C 1
ATOM 783 O O . HIS A 1 112 ? -22.886 5.608 -38.104 1.00 47.38 112 HIS A O 1
ATOM 789 N N . GLU A 1 113 ? -21.945 4.182 -39.431 1.00 56.03 113 GLU A N 1
ATOM 790 C CA . GLU A 1 113 ? -21.529 3.302 -40.546 1.00 56.03 113 GLU A CA 1
ATOM 791 C C . GLU A 1 113 ? -20.230 2.589 -40.071 1.00 56.03 113 GLU A C 1
ATOM 793 O O . GLU A 1 113 ? -19.509 3.121 -39.234 1.00 56.03 113 GLU A O 1
ATOM 798 N N . GLY A 1 114 ? -19.883 1.352 -40.435 1.00 49.78 114 GLY A N 1
ATOM 799 C CA . GLY A 1 114 ? -19.598 0.936 -41.807 1.00 49.78 114 GLY A CA 1
ATOM 800 C C . GLY A 1 114 ? -18.231 1.468 -42.264 1.00 49.78 114 GLY A C 1
ATOM 801 O O . GLY A 1 114 ? -18.185 2.516 -42.891 1.00 49.78 114 GLY A O 1
ATOM 802 N N . HIS A 1 115 ? -17.129 0.786 -41.926 1.00 58.38 115 HIS A N 1
ATOM 803 C CA . HIS A 1 115 ? -15.884 0.869 -42.704 1.00 58.38 115 HIS A CA 1
ATOM 804 C C . HIS A 1 115 ? -15.003 -0.367 -42.477 1.00 58.38 115 HIS A C 1
ATOM 806 O O . HIS A 1 115 ? -14.045 -0.411 -41.708 1.00 58.38 115 HIS A O 1
ATOM 812 N N . ASP A 1 116 ? -15.410 -1.412 -43.172 1.00 53.50 116 ASP A N 1
ATOM 813 C CA . ASP A 1 116 ? -14.568 -2.363 -43.870 1.00 53.50 116 ASP A CA 1
ATOM 814 C C . ASP A 1 116 ? -13.513 -1.652 -44.735 1.00 53.50 116 ASP A C 1
ATOM 816 O O . ASP A 1 116 ? -13.818 -0.931 -45.684 1.00 53.50 116 ASP A O 1
ATOM 820 N N . HIS A 1 117 ? -12.239 -1.892 -44.430 1.00 61.47 117 HIS A N 1
ATOM 821 C CA . HIS A 1 117 ? -11.147 -1.654 -45.365 1.00 61.47 117 HIS A CA 1
ATOM 822 C C . HIS A 1 117 ? -10.388 -2.954 -45.606 1.00 61.47 117 HIS A C 1
ATOM 824 O O . HIS A 1 117 ? -9.634 -3.459 -44.777 1.00 61.47 117 HIS A O 1
ATOM 830 N N . SER A 1 118 ? -10.681 -3.483 -46.788 1.00 56.78 118 SER A N 1
ATOM 831 C CA . SER A 1 118 ? -9.964 -4.474 -47.569 1.00 56.78 118 SER A CA 1
ATOM 832 C C . SER A 1 118 ? -8.441 -4.432 -47.435 1.00 56.78 118 SER A C 1
ATOM 834 O O . SER A 1 118 ? -7.808 -3.395 -47.594 1.00 56.78 118 SER A O 1
ATOM 836 N N . GLY A 1 119 ? -7.869 -5.625 -47.284 1.00 50.03 119 GLY A N 1
ATOM 837 C CA . GLY A 1 119 ? -6.960 -6.214 -48.271 1.00 50.03 119 GLY A CA 1
ATOM 838 C C . GLY A 1 119 ? -5.846 -5.345 -48.868 1.00 50.03 119 GLY A C 1
ATOM 839 O O . GLY A 1 119 ? -6.060 -4.593 -49.814 1.00 50.03 119 GLY A O 1
ATOM 840 N N . HIS A 1 120 ? -4.623 -5.636 -48.437 1.00 58.44 120 HIS A N 1
ATOM 841 C CA . HIS A 1 120 ? -3.412 -5.751 -49.260 1.00 58.44 120 HIS A CA 1
ATOM 842 C C . HIS A 1 120 ? -2.572 -6.837 -48.559 1.00 58.44 120 HIS A C 1
ATOM 844 O O . HIS A 1 120 ? -2.409 -6.774 -47.349 1.00 58.44 120 HIS A O 1
ATOM 850 N N . GLY A 1 121 ? -2.116 -7.925 -49.172 1.00 53.59 121 GLY A N 1
ATOM 851 C CA . GLY A 1 121 ? -1.722 -8.101 -50.561 1.00 53.59 121 GLY A CA 1
ATOM 852 C C . GLY A 1 121 ? -0.201 -8.255 -50.588 1.00 53.59 121 GLY A C 1
ATOM 853 O O . GLY A 1 121 ? 0.485 -7.243 -50.516 1.00 53.59 121 GLY A O 1
ATOM 854 N N . HIS A 1 122 ? 0.238 -9.513 -50.737 1.00 45.81 122 HIS A N 1
ATOM 855 C CA . HIS A 1 122 ? 1.606 -10.042 -50.896 1.00 45.81 122 HIS A CA 1
ATOM 856 C C . HIS A 1 122 ? 2.470 -10.239 -49.646 1.00 45.81 122 HIS A C 1
ATOM 858 O O . HIS A 1 122 ? 2.857 -9.250 -48.992 1.00 45.81 122 HIS A O 1
#

pLDDT: mean 72.01, std 21.88, range [38.59, 97.94]